Protein AF-A0A9E4BBI8-F1 (afdb_monomer_lite)

Radius of gyration: 15.57 Å; chains: 1; bounding box: 36×20×41 Å

Structure (mmCIF, N/CA/C/O backbone):
data_AF-A0A9E4BBI8-F1
#
_entry.id   AF-A0A9E4BBI8-F1
#
loop_
_atom_site.group_PDB
_atom_site.id
_atom_site.type_symbol
_atom_site.label_atom_id
_atom_site.label_alt_id
_atom_site.label_comp_id
_atom_site.label_asym_id
_atom_site.label_entity_id
_atom_site.label_seq_id
_atom_site.pdbx_PDB_ins_code
_atom_site.Cartn_x
_atom_site.Cartn_y
_atom_site.Cartn_z
_atom_site.occupancy
_atom_site.B_iso_or_equiv
_atom_site.auth_seq_id
_atom_site.auth_comp_id
_atom_site.auth_asym_id
_atom_site.auth_atom_id
_atom_site.pdbx_PDB_model_num
ATOM 1 N N . MET A 1 1 ? 20.423 -11.165 -14.397 1.00 66.50 1 MET A N 1
ATOM 2 C CA . MET A 1 1 ? 20.410 -9.695 -14.235 1.00 66.50 1 MET A CA 1
ATOM 3 C C . MET A 1 1 ? 18.991 -9.252 -14.548 1.00 66.50 1 MET A C 1
ATOM 5 O O . MET A 1 1 ? 18.460 -9.781 -15.514 1.00 66.50 1 MET A O 1
ATOM 9 N N . LEU A 1 2 ? 18.358 -8.408 -13.725 1.00 72.00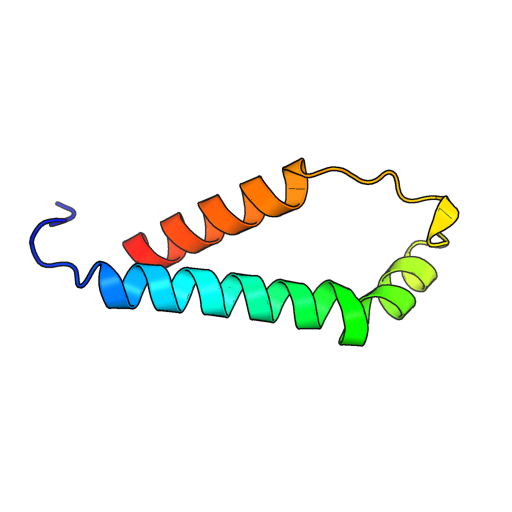 2 LEU A N 1
ATOM 10 C CA . LEU A 1 2 ? 17.044 -7.847 -14.072 1.00 72.00 2 LEU A CA 1
ATOM 11 C C . LEU A 1 2 ? 17.220 -6.983 -15.325 1.00 72.00 2 LEU A C 1
ATOM 13 O O . LEU A 1 2 ? 18.012 -6.040 -15.302 1.00 72.00 2 LEU A O 1
ATOM 17 N N . ASP A 1 3 ? 16.547 -7.349 -16.414 1.00 83.00 3 ASP A N 1
ATOM 18 C CA . ASP A 1 3 ? 16.527 -6.562 -17.644 1.00 83.00 3 ASP A CA 1
ATOM 19 C C . ASP A 1 3 ? 15.310 -5.638 -17.632 1.00 83.00 3 ASP A C 1
ATOM 21 O O . ASP A 1 3 ? 14.185 -6.036 -17.916 1.00 83.00 3 ASP A O 1
ATOM 25 N N . PHE A 1 4 ? 15.553 -4.381 -17.275 1.00 87.06 4 PHE A N 1
ATOM 26 C CA . PHE A 1 4 ? 14.516 -3.360 -17.172 1.00 87.06 4 PHE A CA 1
ATOM 27 C C . PHE A 1 4 ? 14.097 -2.773 -18.528 1.00 87.06 4 PHE A C 1
ATOM 29 O O . PHE A 1 4 ? 13.069 -2.096 -18.604 1.00 87.06 4 PHE A O 1
ATOM 36 N N . ALA A 1 5 ? 14.878 -2.994 -19.591 1.00 85.88 5 ALA A N 1
ATOM 37 C CA . ALA A 1 5 ? 14.610 -2.413 -20.906 1.00 85.88 5 ALA A CA 1
ATOM 38 C C . ALA A 1 5 ? 13.493 -3.158 -21.655 1.00 85.88 5 ALA A C 1
ATOM 40 O O . ALA A 1 5 ? 12.774 -2.544 -22.440 1.00 85.88 5 ALA A O 1
ATOM 41 N N . GLY A 1 6 ? 13.324 -4.459 -21.391 1.00 89.00 6 GLY A N 1
ATOM 42 C CA . GLY A 1 6 ? 12.280 -5.291 -22.000 1.00 89.00 6 GLY A CA 1
ATOM 43 C C . GLY A 1 6 ? 10.910 -5.225 -21.315 1.00 89.00 6 GLY A C 1
ATOM 44 O O . GLY A 1 6 ? 9.946 -5.793 -21.828 1.00 89.00 6 GLY A O 1
ATOM 45 N N . LEU A 1 7 ? 10.800 -4.549 -20.168 1.00 92.69 7 LEU A N 1
ATOM 46 C CA . LEU A 1 7 ? 9.569 -4.523 -19.382 1.00 92.69 7 LEU A CA 1
ATOM 47 C C . LEU A 1 7 ? 8.498 -3.623 -20.007 1.00 92.69 7 LEU A C 1
ATOM 49 O O . LEU A 1 7 ? 8.750 -2.479 -20.395 1.00 92.69 7 LEU A O 1
ATOM 53 N N . ASN A 1 8 ? 7.254 -4.107 -20.023 1.00 95.12 8 ASN A N 1
ATOM 54 C CA . ASN A 1 8 ? 6.107 -3.277 -20.373 1.00 95.12 8 ASN A CA 1
ATOM 55 C C . ASN A 1 8 ? 5.718 -2.392 -19.180 1.00 95.12 8 ASN A C 1
ATOM 57 O O . ASN A 1 8 ? 4.866 -2.741 -18.360 1.00 95.12 8 ASN A O 1
ATOM 61 N N . TRP A 1 9 ? 6.340 -1.219 -19.104 1.00 94.81 9 TRP A N 1
ATOM 62 C CA . TRP A 1 9 ? 6.108 -0.243 -18.039 1.00 94.81 9 TRP A CA 1
ATOM 63 C C . TRP A 1 9 ? 4.652 0.221 -17.933 1.00 94.81 9 TRP A C 1
ATOM 65 O O . TRP A 1 9 ? 4.179 0.475 -16.827 1.00 94.81 9 TRP A O 1
ATOM 75 N N . TRP A 1 10 ? 3.908 0.265 -19.043 1.00 96.50 10 TRP A N 1
ATOM 76 C CA . TRP A 1 10 ? 2.478 0.575 -19.001 1.00 96.50 10 TRP A CA 1
ATOM 77 C C . TRP A 1 10 ? 1.691 -0.517 -18.281 1.00 96.50 10 TRP A C 1
ATOM 79 O O . TRP A 1 10 ? 0.895 -0.205 -17.398 1.00 96.50 10 TRP A O 1
ATOM 89 N N . ALA A 1 11 ? 1.966 -1.788 -18.585 1.00 95.88 11 ALA A N 1
ATOM 90 C CA . ALA A 1 11 ? 1.346 -2.913 -17.889 1.00 95.88 11 ALA A CA 1
ATOM 91 C C . ALA A 1 11 ? 1.688 -2.915 -16.390 1.00 95.88 11 ALA A C 1
ATOM 93 O O . ALA A 1 11 ? 0.794 -3.098 -15.565 1.00 95.88 11 ALA A O 1
ATOM 94 N N . ILE A 1 12 ? 2.948 -2.642 -16.031 1.00 96.81 12 ILE A N 1
ATOM 95 C CA . ILE A 1 12 ? 3.400 -2.551 -14.631 1.00 96.81 12 ILE A CA 1
ATOM 96 C C . ILE A 1 12 ? 2.651 -1.445 -13.881 1.00 96.81 12 ILE A C 1
ATOM 98 O O . ILE A 1 12 ? 2.144 -1.681 -12.782 1.00 96.81 12 ILE A O 1
ATOM 102 N N . LEU A 1 13 ? 2.539 -0.247 -14.463 1.00 96.19 13 LEU A N 1
ATOM 103 C CA . LEU A 1 13 ? 1.825 0.867 -13.835 1.00 96.19 13 LEU A CA 1
ATOM 104 C C . LEU A 1 13 ? 0.330 0.566 -13.684 1.00 96.19 13 LEU A C 1
ATOM 106 O O . LEU A 1 13 ? -0.232 0.794 -12.612 1.00 96.19 13 LEU A O 1
ATOM 110 N N . THR A 1 14 ? -0.314 0.006 -14.712 1.00 97.38 14 THR A N 1
ATOM 111 C CA . THR A 1 14 ? -1.729 -0.385 -14.637 1.00 97.38 14 THR A CA 1
ATOM 112 C C . THR A 1 14 ? -1.960 -1.463 -13.577 1.00 97.38 14 THR A C 1
ATOM 114 O O . THR A 1 14 ? -2.893 -1.337 -12.783 1.00 97.38 14 THR A O 1
ATOM 117 N N . ALA A 1 15 ? -1.098 -2.480 -13.503 1.00 97.25 15 ALA A N 1
ATOM 118 C CA . ALA A 1 15 ? -1.173 -3.521 -12.481 1.00 97.25 15 ALA A CA 1
ATOM 119 C C . ALA A 1 15 ? -0.958 -2.958 -11.068 1.00 97.25 15 ALA A C 1
ATOM 121 O O . ALA A 1 15 ? -1.696 -3.312 -10.149 1.00 97.25 15 ALA A O 1
ATOM 122 N N . THR A 1 16 ? -0.016 -2.025 -10.904 1.00 97.19 16 THR A N 1
ATOM 123 C CA . THR A 1 16 ? 0.235 -1.338 -9.627 1.00 97.19 16 THR A CA 1
ATOM 124 C C . THR A 1 16 ? -1.010 -0.580 -9.158 1.00 97.19 16 THR A C 1
ATOM 126 O O . THR A 1 16 ? -1.426 -0.717 -8.007 1.00 97.19 16 THR A O 1
ATOM 129 N N . VAL A 1 17 ? -1.651 0.182 -10.053 1.00 96.69 17 VAL A N 1
ATOM 130 C CA . VAL A 1 17 ? -2.893 0.909 -9.741 1.00 96.69 17 VAL A CA 1
ATOM 131 C C . VAL A 1 17 ? -4.034 -0.058 -9.419 1.00 96.69 17 VAL A C 1
ATOM 133 O O . VAL A 1 17 ? -4.765 0.172 -8.456 1.00 96.69 17 VAL A O 1
ATOM 136 N N . ALA A 1 18 ? -4.169 -1.156 -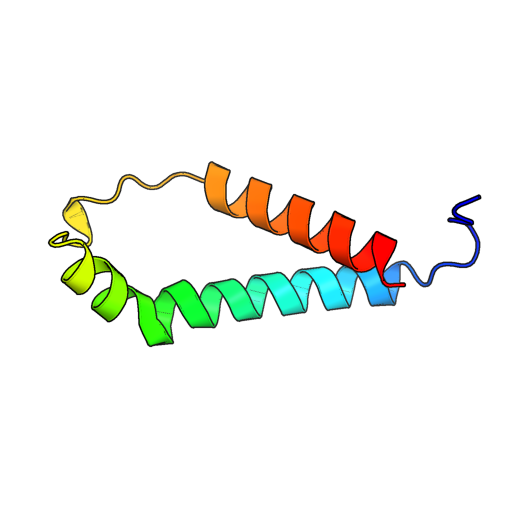10.167 1.00 97.19 18 ALA A N 1
ATOM 137 C CA . ALA A 1 18 ? -5.183 -2.175 -9.906 1.00 97.19 18 ALA A CA 1
ATOM 138 C C . ALA A 1 18 ? -4.990 -2.844 -8.533 1.00 97.19 18 ALA A C 1
ATOM 140 O O . ALA A 1 18 ? -5.955 -2.999 -7.785 1.00 97.19 18 ALA A O 1
ATOM 141 N N . ALA A 1 19 ? -3.749 -3.177 -8.167 1.00 95.44 19 ALA A N 1
ATOM 142 C CA . ALA A 1 19 ? -3.416 -3.734 -6.857 1.00 95.44 19 ALA A CA 1
ATOM 143 C C . ALA A 1 19 ? -3.739 -2.748 -5.724 1.00 95.44 19 ALA A C 1
ATOM 145 O O . ALA A 1 19 ? -4.333 -3.126 -4.713 1.00 95.44 19 ALA A O 1
ATOM 146 N N . PHE A 1 20 ? -3.410 -1.468 -5.911 1.00 93.38 20 PHE A N 1
ATOM 147 C CA . PHE A 1 20 ? -3.718 -0.428 -4.934 1.00 93.38 20 PHE A CA 1
ATOM 148 C C . PHE A 1 20 ? -5.233 -0.211 -4.772 1.00 93.38 20 PHE A C 1
ATOM 150 O O . PHE A 1 20 ? -5.733 -0.133 -3.648 1.00 93.38 20 PHE A O 1
ATOM 157 N N . ALA A 1 21 ? -5.984 -0.190 -5.878 1.00 95.50 21 ALA A N 1
ATOM 158 C CA . ALA A 1 21 ? -7.444 -0.102 -5.865 1.00 95.50 21 ALA A CA 1
ATOM 159 C C . ALA A 1 21 ? -8.090 -1.313 -5.173 1.00 95.50 21 ALA A C 1
ATOM 161 O O . ALA A 1 21 ? -9.032 -1.150 -4.398 1.00 95.50 21 ALA A O 1
ATOM 162 N N . LEU A 1 22 ? -7.558 -2.518 -5.393 1.00 96.06 22 LEU A N 1
ATOM 163 C CA . LEU A 1 22 ? -8.016 -3.721 -4.699 1.00 96.06 22 LEU A CA 1
ATOM 164 C C . LEU A 1 22 ? -7.773 -3.624 -3.186 1.00 96.06 22 LEU A C 1
ATOM 166 O O . LEU A 1 22 ? -8.666 -3.946 -2.404 1.00 96.06 22 LEU A O 1
ATOM 170 N N . GLY A 1 23 ? -6.604 -3.124 -2.776 1.00 93.44 23 GLY A N 1
ATOM 171 C CA . GLY A 1 23 ? -6.305 -2.837 -1.373 1.00 93.44 23 GLY A CA 1
ATOM 172 C C . GLY A 1 23 ? -7.301 -1.849 -0.760 1.00 93.44 23 GLY A C 1
ATOM 173 O O . GLY A 1 23 ? -7.833 -2.109 0.318 1.00 93.44 23 GLY A O 1
ATOM 174 N N . TYR A 1 24 ? -7.624 -0.763 -1.472 1.00 93.31 24 TYR A N 1
ATOM 175 C CA . TYR A 1 24 ? -8.663 0.179 -1.047 1.00 93.31 24 TYR A CA 1
ATOM 176 C C . TYR A 1 24 ? -10.017 -0.512 -0.853 1.00 93.31 24 TYR A C 1
ATOM 178 O O . TYR A 1 24 ? -10.636 -0.337 0.193 1.00 93.31 24 TYR A O 1
ATOM 186 N N . VAL A 1 25 ? -10.465 -1.321 -1.819 1.00 96.69 25 VAL A N 1
ATOM 187 C CA . VAL A 1 25 ? -11.745 -2.043 -1.726 1.00 96.69 25 VAL A CA 1
ATOM 188 C C . VAL A 1 25 ? -11.756 -2.989 -0.522 1.00 96.69 25 VAL A C 1
ATOM 190 O O . VAL A 1 25 ? -12.732 -3.019 0.229 1.00 96.69 25 VAL A O 1
ATOM 193 N N . TRP A 1 26 ? -10.663 -3.720 -0.301 1.00 95.88 26 TRP A N 1
ATOM 194 C CA . TRP A 1 26 ? -10.538 -4.675 0.796 1.00 95.88 26 TRP A CA 1
ATOM 195 C C . TRP A 1 26 ? -10.564 -3.994 2.169 1.00 95.88 26 TRP A C 1
ATOM 197 O O . TRP A 1 26 ? -11.434 -4.287 2.989 1.00 95.88 26 TRP A O 1
ATOM 207 N N . TYR A 1 27 ? -9.643 -3.058 2.414 1.00 91.81 27 TYR A N 1
ATOM 208 C CA . TYR A 1 27 ? -9.480 -2.401 3.716 1.00 91.81 27 TYR A CA 1
ATOM 209 C C . TYR A 1 27 ? -10.472 -1.258 3.966 1.00 91.81 27 TYR A C 1
ATOM 211 O O . TYR A 1 27 ? -10.593 -0.802 5.099 1.00 91.81 27 TYR A O 1
ATOM 219 N N . GLY A 1 28 ? -11.179 -0.791 2.936 1.00 92.00 28 GLY A N 1
ATOM 220 C CA . GLY A 1 28 ? -12.217 0.231 3.035 1.00 92.00 28 GLY A CA 1
ATOM 221 C C . GLY A 1 28 ? -13.618 -0.387 3.083 1.00 92.00 28 GLY A C 1
ATOM 222 O O . GLY A 1 28 ? -14.040 -0.866 4.138 1.00 92.00 28 GLY A O 1
ATOM 223 N N . PRO A 1 29 ? -14.371 -0.372 1.968 1.00 95.81 29 PRO A N 1
ATOM 224 C CA . PRO A 1 29 ? -15.795 -0.693 1.965 1.00 95.81 29 PRO A CA 1
ATOM 225 C C . PRO A 1 29 ? -16.124 -2.148 2.310 1.00 95.81 29 PRO A C 1
ATOM 227 O O . PRO A 1 29 ? -17.196 -2.386 2.863 1.00 95.81 29 PRO A O 1
ATOM 230 N N . VAL A 1 30 ? -15.254 -3.116 1.994 1.00 97.69 30 VAL A N 1
ATOM 231 C CA . VAL A 1 30 ? -15.579 -4.536 2.214 1.00 97.69 30 VAL A CA 1
ATOM 232 C C . VAL A 1 30 ? -15.308 -4.952 3.661 1.00 97.69 30 VAL A C 1
ATOM 234 O O . VAL A 1 30 ? -16.212 -5.464 4.319 1.00 97.69 30 VAL A O 1
ATOM 237 N N . PHE A 1 31 ? -14.098 -4.716 4.179 1.00 97.25 31 PHE A N 1
ATOM 238 C CA . PHE A 1 31 ? -13.700 -5.206 5.507 1.00 97.25 31 PHE A CA 1
ATOM 239 C C . PHE A 1 31 ? -13.254 -4.127 6.496 1.00 97.25 31 PHE A C 1
ATOM 241 O O . PHE A 1 31 ? -12.982 -4.470 7.644 1.00 97.25 31 PHE A O 1
ATOM 248 N N . GLY A 1 32 ? -13.218 -2.844 6.129 1.00 94.94 32 GLY A N 1
ATOM 249 C CA . GLY A 1 32 ? -12.695 -1.786 7.005 1.00 94.94 32 GLY A CA 1
ATOM 250 C C . GLY A 1 32 ? -13.387 -1.721 8.368 1.00 94.94 32 GLY A C 1
ATOM 251 O O . GLY A 1 32 ? -12.731 -1.791 9.405 1.00 94.94 32 GLY A O 1
ATOM 252 N N . LYS A 1 33 ? -14.725 -1.701 8.383 1.00 95.06 33 LYS A N 1
ATOM 253 C CA . LYS A 1 33 ? -15.510 -1.673 9.633 1.00 95.06 33 LYS A CA 1
ATOM 254 C C . LYS A 1 33 ? -15.343 -2.941 10.471 1.00 95.06 33 LYS A C 1
ATOM 256 O O . LYS A 1 33 ? -15.213 -2.860 11.688 1.00 95.06 33 LYS A O 1
ATOM 261 N N . ALA A 1 34 ? -15.330 -4.107 9.822 1.00 96.75 34 ALA A N 1
ATOM 262 C CA . ALA A 1 34 ? -15.144 -5.387 10.505 1.00 96.75 34 ALA A CA 1
ATOM 263 C C . ALA A 1 34 ? -13.744 -5.488 11.132 1.00 96.75 34 ALA A C 1
ATOM 265 O O . ALA A 1 34 ? -13.594 -5.985 12.246 1.00 96.75 34 ALA A O 1
ATOM 266 N N . TRP A 1 35 ? -12.728 -4.968 10.441 1.00 95.94 35 TRP A N 1
ATOM 267 C CA . TRP A 1 35 ? -11.359 -4.921 10.933 1.00 95.94 35 TRP A CA 1
ATOM 268 C C . TRP A 1 35 ? -11.207 -3.979 12.132 1.00 95.94 35 TRP A C 1
ATOM 270 O O . TRP A 1 35 ? -10.626 -4.380 13.138 1.00 95.94 35 TRP A O 1
ATOM 280 N N . LEU A 1 36 ? -11.790 -2.776 12.077 1.00 96.44 36 LEU A N 1
ATOM 281 C CA . LEU A 1 36 ? -11.809 -1.849 13.216 1.00 96.44 36 LEU A CA 1
ATOM 282 C C . LEU A 1 36 ? -12.498 -2.461 14.442 1.00 96.44 36 LEU A C 1
ATOM 284 O O . LEU A 1 36 ? -11.937 -2.431 15.538 1.00 96.44 36 LEU A O 1
ATOM 288 N N . ALA A 1 37 ? -13.652 -3.106 14.245 1.00 96.62 37 ALA A N 1
ATOM 289 C CA . ALA A 1 37 ? -14.362 -3.802 15.315 1.00 96.62 37 ALA A CA 1
ATOM 290 C C . ALA A 1 37 ? -13.520 -4.930 15.939 1.00 96.62 37 ALA A C 1
ATOM 292 O O . ALA A 1 37 ? -13.474 -5.054 17.162 1.00 96.62 37 ALA A O 1
ATOM 293 N N . ALA A 1 38 ? -12.802 -5.713 15.125 1.00 97.00 38 ALA A N 1
ATOM 294 C CA . ALA A 1 38 ? -11.899 -6.759 15.613 1.00 97.00 38 ALA A CA 1
ATOM 295 C C . ALA A 1 38 ? -10.707 -6.202 16.416 1.00 97.00 38 ALA A C 1
ATOM 297 O O . ALA A 1 38 ? -10.177 -6.888 17.288 1.00 97.00 38 ALA A O 1
ATOM 298 N N . LEU A 1 39 ? -10.301 -4.959 16.142 1.00 96.19 39 LEU A N 1
ATOM 299 C CA . LEU A 1 39 ? -9.279 -4.234 16.901 1.00 96.19 39 LEU A CA 1
ATOM 300 C C . LEU A 1 39 ? -9.840 -3.492 18.127 1.00 96.19 39 LEU A C 1
ATOM 302 O O . LEU A 1 39 ? -9.056 -2.907 18.873 1.00 96.19 39 LEU A O 1
ATOM 306 N N . GLY A 1 40 ? -11.162 -3.490 18.333 1.00 97.19 40 GLY A N 1
ATOM 307 C CA . GLY A 1 40 ? -11.819 -2.723 19.394 1.00 97.19 40 GLY A CA 1
ATOM 308 C C . GLY A 1 40 ? -11.712 -1.206 19.211 1.00 97.19 40 GLY A C 1
ATOM 309 O O . GLY A 1 40 ? -11.685 -0.488 20.207 1.00 97.19 40 GLY A O 1
ATOM 310 N N . LYS A 1 41 ? -11.605 -0.732 17.963 1.00 96.19 41 LYS A N 1
ATOM 311 C CA . LYS A 1 41 ? -11.444 0.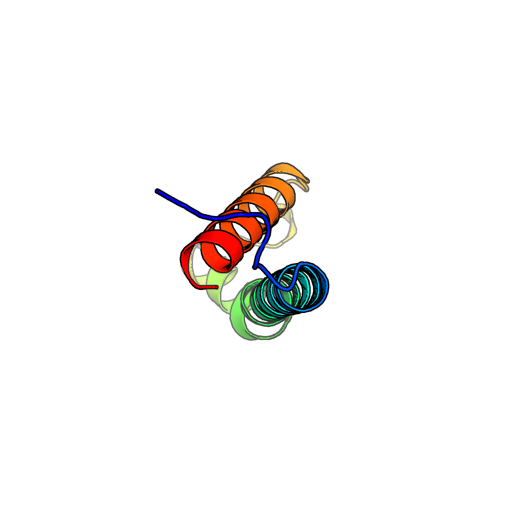686 17.604 1.00 96.19 41 LYS A CA 1
ATOM 312 C C . LYS A 1 41 ? -12.630 1.212 16.804 1.00 96.19 41 LYS A C 1
ATOM 314 O O . LYS A 1 41 ? -13.306 0.444 16.114 1.00 96.19 41 LYS A O 1
ATOM 319 N N . THR A 1 42 ? -12.836 2.523 16.836 1.00 94.75 42 THR A N 1
ATOM 320 C CA . THR A 1 42 ? -13.763 3.242 15.951 1.00 94.75 42 THR A CA 1
ATOM 321 C C . THR A 1 42 ? -13.013 4.021 14.868 1.00 94.75 42 THR A C 1
ATOM 323 O O . THR A 1 42 ? -11.783 4.065 14.846 1.00 94.75 42 THR A O 1
ATOM 326 N N . GLU A 1 43 ? -13.746 4.629 13.931 1.00 90.81 43 GLU A N 1
ATOM 327 C CA . GLU A 1 43 ? -13.152 5.514 12.919 1.00 90.81 43 GLU A CA 1
ATOM 328 C C . GLU A 1 43 ? -1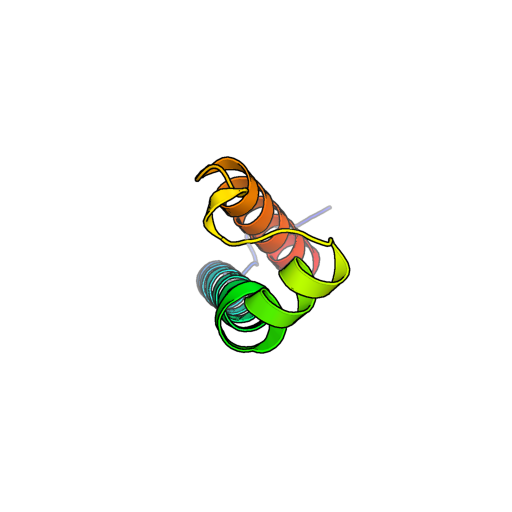2.525 6.769 13.558 1.00 90.81 43 GLU A C 1
ATOM 330 O O . GLU A 1 43 ? -11.533 7.274 13.036 1.00 90.81 43 GLU A O 1
ATOM 335 N N . GLU A 1 44 ? -13.031 7.232 14.712 1.00 93.50 44 GLU A N 1
ATOM 336 C CA . GLU A 1 44 ? -12.466 8.386 15.431 1.00 93.50 44 GLU A CA 1
ATOM 337 C C . GLU A 1 44 ? -11.092 8.094 16.061 1.00 93.50 44 GLU A C 1
ATOM 339 O O . GLU A 1 44 ? -10.286 9.010 16.234 1.00 93.50 44 GLU A O 1
ATOM 344 N N . ASP A 1 45 ? -10.796 6.826 16.361 1.00 94.50 45 ASP A N 1
ATOM 345 C CA . ASP A 1 45 ? -9.502 6.399 16.912 1.00 94.50 45 ASP A CA 1
ATOM 346 C C . ASP A 1 45 ? -8.377 6.391 15.861 1.00 94.50 45 ASP A C 1
ATOM 348 O O . ASP A 1 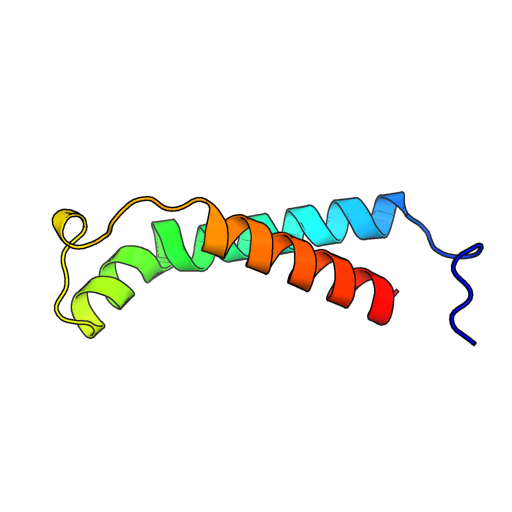45 ? -7.198 6.196 16.190 1.00 94.50 45 ASP A O 1
ATOM 352 N N . ILE A 1 46 ? -8.722 6.545 14.578 1.00 91.69 46 ILE A N 1
ATOM 353 C CA . ILE A 1 46 ? -7.779 6.465 13.466 1.00 91.69 46 ILE A CA 1
ATOM 354 C C . ILE A 1 46 ? -7.325 7.863 13.062 1.00 91.69 46 ILE A C 1
ATOM 356 O O . ILE A 1 46 ? -8.092 8.680 12.562 1.00 91.69 46 ILE A O 1
ATOM 360 N N . GLN A 1 47 ? -6.025 8.121 13.206 1.00 92.69 47 GLN A N 1
ATOM 361 C CA . GLN A 1 47 ? -5.429 9.348 12.689 1.00 92.69 47 GLN A CA 1
ATOM 362 C C . GLN A 1 47 ? -5.157 9.219 11.184 1.00 92.69 47 GLN A C 1
ATOM 364 O O . GLN A 1 47 ? -4.486 8.268 10.764 1.00 92.69 47 GLN A O 1
ATOM 369 N N . PRO A 1 48 ? -5.623 10.172 10.358 1.00 89.19 48 PRO A N 1
ATOM 370 C CA . PRO A 1 48 ? -5.358 10.150 8.929 1.00 89.19 48 PRO A CA 1
ATOM 371 C C . PRO A 1 48 ? -3.860 10.328 8.671 1.00 89.19 48 PRO A C 1
ATOM 373 O O . PRO A 1 48 ? -3.240 11.288 9.126 1.00 89.19 48 PRO A O 1
ATOM 376 N N . SER A 1 49 ? -3.276 9.401 7.914 1.00 93.94 49 SER A N 1
ATOM 377 C CA . SER A 1 49 ? -1.872 9.456 7.517 1.00 93.94 49 SER A CA 1
ATOM 378 C C . SER A 1 49 ? -1.704 8.987 6.072 1.00 93.94 49 SER A C 1
ATOM 380 O O . SER A 1 49 ? -2.253 7.946 5.707 1.00 93.94 49 SER A O 1
ATOM 382 N N . PRO A 1 50 ? -0.928 9.707 5.240 1.00 93.62 50 PRO A N 1
ATOM 383 C CA . PRO A 1 50 ? -0.616 9.266 3.884 1.00 93.62 50 PRO A CA 1
ATOM 384 C C . PRO A 1 50 ? 0.394 8.109 3.862 1.00 93.62 50 PRO A C 1
ATOM 386 O O . PRO A 1 50 ? 0.502 7.404 2.860 1.00 93.62 50 PRO A O 1
ATOM 389 N N . THR A 1 51 ? 1.140 7.893 4.950 1.00 96.00 51 THR A N 1
ATOM 390 C CA . THR A 1 51 ? 2.279 6.967 4.983 1.00 96.00 51 THR A CA 1
ATOM 391 C C . THR A 1 51 ? 1.911 5.530 4.595 1.00 96.00 51 THR A C 1
ATOM 393 O O . THR A 1 51 ? 2.586 4.986 3.720 1.00 96.00 51 THR A O 1
ATOM 396 N N . PRO A 1 52 ? 0.848 4.901 5.141 1.00 92.88 52 PRO A N 1
ATOM 397 C CA . PRO A 1 52 ? 0.486 3.531 4.769 1.00 92.88 52 PRO A CA 1
ATOM 398 C C . PRO A 1 52 ? 0.148 3.386 3.281 1.00 92.88 52 PRO A C 1
ATOM 400 O O . PRO A 1 52 ? 0.462 2.364 2.671 1.00 92.88 52 PRO A O 1
ATOM 403 N N . PHE A 1 53 ? -0.441 4.422 2.680 1.00 92.31 53 PHE A N 1
ATOM 404 C CA . PHE A 1 53 ? -0.790 4.444 1.262 1.00 92.31 53 PHE A CA 1
ATOM 405 C C . PHE A 1 53 ? 0.455 4.530 0.377 1.00 92.31 53 PHE A C 1
ATOM 407 O O . PHE A 1 53 ? 0.600 3.735 -0.549 1.00 92.31 53 PHE A O 1
ATOM 414 N N . VAL A 1 54 ? 1.391 5.430 0.696 1.00 95.44 54 VAL A N 1
ATOM 415 C CA . VAL A 1 54 ? 2.660 5.551 -0.043 1.00 95.44 54 VAL A CA 1
ATOM 416 C C . VAL A 1 54 ? 3.464 4.256 0.052 1.00 95.44 54 VAL A C 1
ATOM 418 O O . VAL A 1 54 ? 3.929 3.747 -0.966 1.00 95.44 54 VAL A O 1
ATOM 421 N N . VAL A 1 55 ? 3.580 3.687 1.256 1.00 95.69 55 VAL A N 1
ATOM 422 C CA . VAL A 1 55 ? 4.292 2.419 1.476 1.00 95.69 55 VAL A CA 1
ATOM 423 C C . VAL A 1 55 ? 3.655 1.291 0.665 1.00 95.69 55 VAL A C 1
ATOM 425 O O . VAL A 1 55 ? 4.366 0.568 -0.030 1.00 95.69 55 VAL A O 1
ATOM 428 N N . SER A 1 56 ? 2.326 1.170 0.690 1.00 94.00 56 SER A N 1
ATOM 429 C CA . SER A 1 56 ? 1.611 0.129 -0.059 1.00 94.00 56 SER A CA 1
ATOM 430 C C . SER A 1 56 ? 1.773 0.289 -1.570 1.00 94.00 56 SER A C 1
ATOM 432 O O . SER A 1 56 ? 1.975 -0.700 -2.269 1.00 94.00 56 SER A O 1
ATOM 434 N N . PHE A 1 57 ? 1.733 1.522 -2.084 1.00 95.62 57 PHE A N 1
ATOM 435 C CA . PHE A 1 57 ? 1.925 1.785 -3.510 1.00 95.62 57 PHE A CA 1
ATOM 436 C C . PHE A 1 57 ? 3.344 1.429 -3.971 1.00 95.62 57 PHE A C 1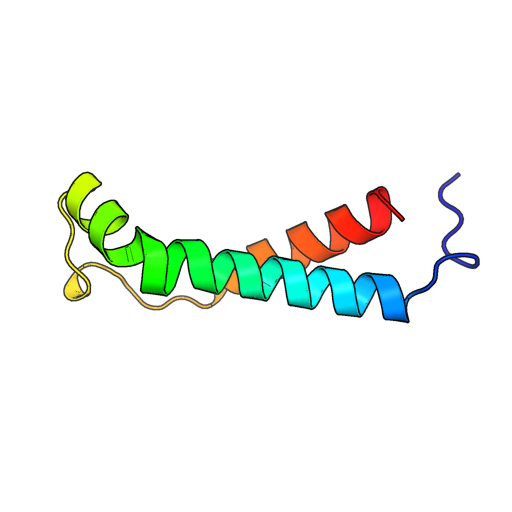
ATOM 438 O O . PHE A 1 57 ? 3.510 0.751 -4.983 1.00 95.62 57 PHE A O 1
ATOM 445 N N . VAL A 1 58 ? 4.372 1.827 -3.212 1.00 96.75 58 VAL A N 1
ATOM 446 C CA . VAL A 1 58 ? 5.773 1.496 -3.529 1.00 96.75 58 VAL A CA 1
ATOM 447 C C . VAL A 1 58 ? 6.010 -0.014 -3.454 1.00 96.75 58 VAL A C 1
ATOM 449 O O . VAL A 1 58 ? 6.664 -0.572 -4.335 1.00 96.75 58 VAL A O 1
ATOM 452 N N . ALA A 1 59 ? 5.445 -0.692 -2.452 1.00 95.94 59 ALA A N 1
ATOM 453 C CA . ALA A 1 59 ? 5.529 -2.146 -2.334 1.00 95.94 59 ALA A CA 1
ATOM 454 C C . ALA A 1 59 ? 4.828 -2.867 -3.501 1.00 95.94 59 ALA A C 1
ATOM 456 O O . ALA A 1 59 ? 5.371 -3.835 -4.040 1.00 95.94 59 ALA A O 1
ATOM 457 N N . ALA A 1 60 ? 3.658 -2.380 -3.926 1.00 95.88 60 ALA A N 1
ATOM 458 C CA . ALA A 1 60 ? 2.946 -2.906 -5.088 1.00 95.88 60 ALA A CA 1
ATOM 459 C C . ALA A 1 60 ? 3.757 -2.713 -6.375 1.00 95.88 60 ALA A C 1
ATOM 461 O O . ALA A 1 60 ? 3.937 -3.672 -7.121 1.00 95.88 60 ALA A O 1
ATOM 462 N N . LEU A 1 61 ? 4.324 -1.521 -6.591 1.00 96.50 61 LEU A N 1
ATOM 463 C CA . LEU A 1 61 ? 5.179 -1.241 -7.745 1.00 96.50 61 LEU A CA 1
ATOM 464 C C . LEU A 1 61 ? 6.396 -2.169 -7.775 1.00 96.50 61 LEU A C 1
ATOM 466 O O . LEU A 1 61 ? 6.681 -2.775 -8.805 1.00 96.50 61 LEU A O 1
ATOM 470 N N . ALA A 1 62 ? 7.086 -2.320 -6.642 1.00 96.19 62 ALA A N 1
ATOM 471 C CA . ALA A 1 62 ? 8.225 -3.223 -6.527 1.00 96.19 62 ALA A CA 1
ATOM 472 C C . ALA A 1 62 ? 7.825 -4.674 -6.833 1.00 96.19 62 ALA A C 1
ATOM 474 O O . ALA A 1 62 ? 8.518 -5.358 -7.581 1.00 96.19 62 ALA A O 1
ATOM 475 N N . THR A 1 63 ? 6.677 -5.125 -6.323 1.00 95.31 63 THR A N 1
ATOM 476 C CA . THR A 1 63 ? 6.149 -6.468 -6.602 1.00 95.31 63 THR A CA 1
ATOM 477 C C . THR A 1 63 ? 5.836 -6.645 -8.087 1.00 95.31 63 THR A C 1
ATOM 479 O O . THR A 1 63 ? 6.244 -7.641 -8.677 1.00 95.31 63 THR A O 1
ATOM 482 N N . CYS A 1 64 ? 5.172 -5.675 -8.721 1.00 95.50 64 CYS A N 1
ATOM 483 C CA . CYS A 1 64 ? 4.869 -5.729 -10.150 1.00 95.50 64 CYS A CA 1
ATOM 484 C C . CYS A 1 64 ? 6.137 -5.736 -11.014 1.00 95.50 64 CYS A C 1
ATOM 486 O O . CYS A 1 64 ? 6.174 -6.464 -11.995 1.00 95.50 64 CYS A O 1
ATOM 488 N N . VAL A 1 65 ? 7.180 -4.987 -10.640 1.00 94.38 65 VAL A N 1
ATOM 489 C CA . VAL A 1 65 ? 8.482 -5.013 -11.334 1.00 94.38 65 VAL A CA 1
ATOM 490 C C . VAL A 1 65 ? 9.195 -6.359 -11.167 1.00 94.38 65 VAL A C 1
ATOM 492 O O . VAL A 1 65 ? 9.868 -6.798 -12.088 1.00 94.38 65 VAL A O 1
ATOM 495 N N . VAL A 1 66 ? 9.063 -7.013 -10.009 1.00 93.62 66 VAL A N 1
ATOM 496 C CA . VAL A 1 66 ? 9.678 -8.329 -9.748 1.00 93.62 66 VAL A CA 1
ATOM 497 C C . VAL A 1 66 ? 8.955 -9.465 -10.479 1.00 93.62 66 VAL A C 1
ATOM 499 O O . VAL A 1 66 ? 9.589 -10.455 -10.832 1.00 93.62 66 VAL A O 1
ATOM 502 N N . VAL A 1 67 ? 7.637 -9.350 -10.661 1.00 91.56 67 VAL A N 1
ATOM 503 C CA . VAL A 1 67 ? 6.798 -10.390 -11.283 1.00 91.56 67 VAL A CA 1
ATOM 504 C C . VAL A 1 67 ? 6.721 -10.263 -12.811 1.00 91.56 67 VAL A C 1
ATOM 506 O O . VAL A 1 67 ? 6.431 -11.262 -13.469 1.00 91.56 67 VAL A O 1
ATOM 509 N N . ALA A 1 68 ? 6.935 -9.063 -13.361 1.00 87.75 68 ALA A N 1
ATOM 510 C CA . ALA A 1 68 ? 6.912 -8.791 -14.802 1.00 87.75 68 ALA A CA 1
ATOM 511 C C . ALA A 1 68 ? 8.096 -9.424 -15.548 1.00 87.75 68 ALA A C 1
ATOM 513 O O . ALA A 1 68 ? 7.860 -9.862 -16.697 1.00 87.75 68 ALA A O 1
#

pLDDT: mean 93.67, std 5.16, range [66.5, 97.69]

Sequence (68 aa):
MLDFAGLNWWAILTATVAAFALGYVWYGPVFGKAWLAALGKTEEDIQPSPTPFVVSFVAALATCVVVA

Secondary structure (DSSP, 8-state):
----SSS-HHHHHHHHHHHHHHHHHIIIIITHHHHHHHTT--GGGPPP-SHHHHHHHHHHHHHHHHH-

Foldseek 3Di:
DQDPPPDPVVVLVVQLVVQLVVVCVCCPPPCVVVVCVVVVHDPVVDDDDCVVSVVSSVVSSVVSSVVD